Protein AF-A0A2V2S5L0-F1 (afdb_monomer)

Foldseek 3Di:
DDQPEAEDECVVQFDADPLLATDLVSLLVSLLVVLLVCVVVVHQEYEYECAPRDDHPDDRDDLVSLLVSLVSNVVSPNALSHAYEYEYQDDPPCSQVSSQVSNVVVNHRYDYDPDPVVSVVVRVPDPPPPPPDPPPPPPDPPPDDDDDDDDDDDDDDDDDDDD

Mean predicted aligned error: 14.0 Å

Secondary structure (DSSP, 8-state):
-----EEEEHHHH--B-TTSSBPHHHHHHHHHHHHHHHHHTT--EEEEE-TTSPPPSS-SS-HHHHHHHHHHHHHTT--TT-EEEEE-S--TT-HHHHHHHHHHHTT-EEEEES-HHHHHHHHHS------S-----------PPP-----------------

pLDDT: mean 71.68, std 19.26, range [35.16, 93.56]

Structure (mmCIF, N/CA/C/O backbone):
data_AF-A0A2V2S5L0-F1
#
_entry.id   AF-A0A2V2S5L0-F1
#
loop_
_atom_site.group_PDB
_atom_site.id
_atom_site.type_symbol
_atom_site.label_atom_id
_atom_site.label_alt_id
_atom_site.label_comp_id
_atom_site.label_asym_id
_atom_site.label_entity_id
_atom_site.label_seq_id
_atom_site.pdbx_PDB_ins_code
_atom_site.Cartn_x
_atom_site.Cartn_y
_atom_site.Cartn_z
_atom_site.occupancy
_atom_site.B_iso_or_equiv
_atom_site.auth_seq_id
_atom_site.auth_comp_id
_atom_site.auth_asym_id
_atom_site.auth_atom_id
_atom_site.pdbx_PDB_model_num
ATOM 1 N N . MET A 1 1 ? -11.857 -8.868 20.848 1.00 43.84 1 MET A N 1
ATOM 2 C CA . MET A 1 1 ? -12.760 -8.083 19.974 1.00 43.84 1 MET A CA 1
ATOM 3 C C . MET A 1 1 ? -12.664 -8.657 18.569 1.00 43.84 1 MET A C 1
ATOM 5 O O . MET A 1 1 ? -11.551 -9.014 18.196 1.00 43.84 1 MET A O 1
ATOM 9 N N . PRO A 1 2 ? -13.771 -8.819 17.824 1.00 52.66 2 PRO A N 1
ATOM 10 C CA . PRO A 1 2 ? -13.710 -9.322 16.453 1.00 52.66 2 PRO A CA 1
ATOM 11 C C . PRO A 1 2 ? -12.906 -8.349 15.580 1.00 52.66 2 PRO A C 1
ATOM 13 O O . PRO A 1 2 ? -13.182 -7.152 15.555 1.00 52.66 2 PRO A O 1
ATOM 16 N N . LEU A 1 3 ? -11.867 -8.863 14.922 1.00 54.25 3 LEU A N 1
ATOM 17 C CA . LEU A 1 3 ? -11.052 -8.108 13.978 1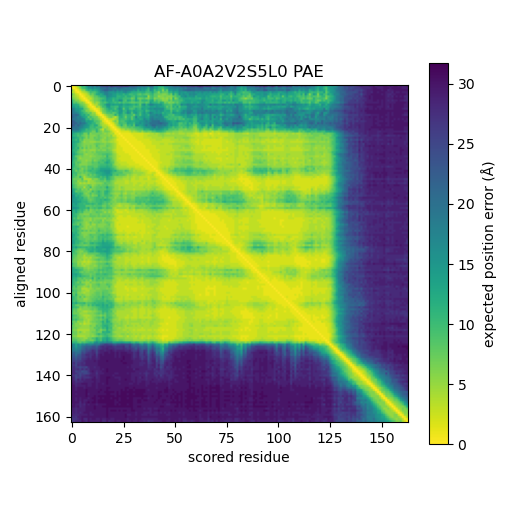.00 54.25 3 LEU A CA 1
ATOM 18 C C . LEU A 1 3 ? -11.770 -8.102 12.627 1.00 54.25 3 LEU A C 1
ATOM 20 O O . LEU A 1 3 ? -11.734 -9.098 11.906 1.00 54.25 3 LEU A O 1
ATOM 24 N N . GLU A 1 4 ? -12.417 -6.996 12.274 1.00 59.97 4 GLU A N 1
ATOM 25 C CA . GLU A 1 4 ? -12.914 -6.815 10.911 1.00 59.97 4 GLU A CA 1
ATOM 26 C C . GLU A 1 4 ? -11.744 -6.405 10.009 1.00 59.97 4 GLU A C 1
ATOM 28 O O . GLU A 1 4 ? -11.287 -5.261 10.017 1.00 59.97 4 GLU A O 1
ATOM 33 N N . LEU A 1 5 ? -11.208 -7.383 9.277 1.00 64.38 5 LEU A N 1
ATOM 34 C CA . LEU A 1 5 ? -10.071 -7.208 8.380 1.00 64.38 5 LEU A CA 1
ATOM 35 C C . LEU A 1 5 ? -10.508 -7.356 6.924 1.00 64.38 5 LEU A C 1
ATOM 37 O O . LEU A 1 5 ? -11.103 -8.366 6.547 1.00 64.38 5 LEU A O 1
ATOM 41 N N . GLN A 1 6 ? -10.123 -6.398 6.078 1.00 66.38 6 GLN A N 1
ATOM 42 C CA . GLN A 1 6 ? -10.215 -6.575 4.633 1.00 66.38 6 GLN A CA 1
ATOM 43 C C . GLN A 1 6 ? -8.896 -7.124 4.081 1.00 66.38 6 GLN A C 1
ATOM 45 O O . GLN A 1 6 ? -7.908 -6.397 3.972 1.00 66.38 6 GLN A O 1
ATOM 50 N N . VAL A 1 7 ? -8.878 -8.404 3.706 1.00 63.50 7 VAL A N 1
ATOM 51 C CA . VAL A 1 7 ? -7.769 -8.990 2.940 1.00 63.50 7 VAL A CA 1
ATOM 52 C C . VAL A 1 7 ? -8.066 -8.811 1.457 1.00 63.50 7 VAL A C 1
ATOM 54 O O . VAL A 1 7 ? -9.097 -9.273 0.969 1.00 63.50 7 VAL A O 1
ATOM 57 N N . ILE A 1 8 ? -7.177 -8.132 0.738 1.00 65.50 8 ILE A N 1
ATOM 58 C CA . ILE A 1 8 ? -7.269 -7.940 -0.707 1.00 65.50 8 ILE A CA 1
ATOM 59 C C . ILE A 1 8 ? -6.053 -8.563 -1.371 1.00 65.50 8 ILE A C 1
ATOM 61 O O . ILE A 1 8 ? -4.909 -8.195 -1.103 1.00 65.50 8 ILE A O 1
ATOM 65 N N . ARG A 1 9 ? -6.318 -9.499 -2.282 1.00 59.47 9 ARG A N 1
ATOM 66 C CA . ARG A 1 9 ? -5.290 -10.068 -3.148 1.00 59.47 9 ARG A CA 1
ATOM 67 C C . ARG A 1 9 ? -4.986 -9.087 -4.269 1.00 59.47 9 ARG A C 1
ATOM 69 O O . ARG A 1 9 ? -5.879 -8.666 -4.999 1.00 59.47 9 ARG A O 1
ATOM 76 N N . ALA A 1 10 ? -3.716 -8.754 -4.448 1.00 59.28 10 ALA A N 1
ATOM 77 C CA . ALA A 1 10 ? -3.270 -7.881 -5.523 1.00 59.28 10 ALA A CA 1
ATOM 78 C C . ALA A 1 10 ? -3.587 -8.468 -6.900 1.00 59.28 10 ALA A C 1
ATOM 80 O O . ALA A 1 10 ? -3.871 -7.710 -7.810 1.00 59.28 10 ALA A O 1
ATOM 81 N N . SER A 1 11 ? -3.639 -9.792 -7.058 1.00 52.00 11 SER A N 1
ATOM 82 C CA . SER A 1 11 ? -4.085 -10.423 -8.309 1.00 52.00 11 SER A CA 1
ATOM 83 C C . SER A 1 11 ? -5.541 -10.115 -8.682 1.00 52.00 11 SER A C 1
ATOM 85 O O . SER A 1 11 ? -5.902 -10.230 -9.847 1.00 52.00 11 SER A O 1
ATOM 87 N N . GLU A 1 12 ? -6.385 -9.733 -7.719 1.00 50.59 12 GLU A N 1
ATOM 88 C CA . GLU A 1 12 ? -7.788 -9.369 -7.969 1.00 50.59 12 GLU A CA 1
ATOM 89 C C . GLU A 1 12 ? -7.946 -7.893 -8.377 1.00 50.59 12 GLU A C 1
ATOM 91 O O . GLU A 1 12 ? -8.987 -7.511 -8.906 1.00 50.59 12 GLU A O 1
ATOM 96 N N . PHE A 1 13 ? -6.913 -7.068 -8.174 1.00 50.44 13 PHE A N 1
ATOM 97 C CA . PHE A 1 13 ? -6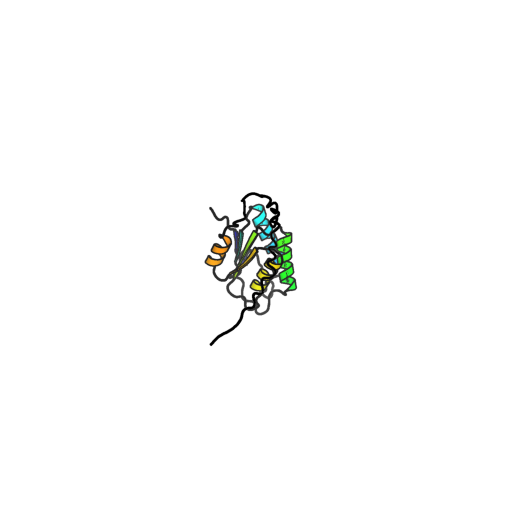.978 -5.614 -8.366 1.00 50.44 13 PHE A CA 1
ATOM 98 C C . PHE A 1 13 ? -5.911 -5.053 -9.309 1.00 50.44 13 PHE A C 1
ATOM 100 O O . PHE A 1 13 ? -6.140 -4.048 -9.979 1.00 50.44 13 PHE A O 1
ATOM 107 N N . VAL A 1 14 ? -4.746 -5.686 -9.383 1.00 54.25 14 VAL A N 1
ATOM 108 C CA . VAL A 1 14 ? -3.599 -5.206 -10.140 1.00 54.25 14 VAL A CA 1
ATOM 109 C C . VAL A 1 14 ? -3.485 -6.015 -11.422 1.00 54.25 14 VAL A C 1
ATOM 111 O O . VAL A 1 14 ? -3.112 -7.187 -11.423 1.00 54.25 14 VAL A O 1
ATOM 114 N N . ARG A 1 15 ? -3.831 -5.371 -12.535 1.00 54.62 15 ARG A N 1
ATOM 115 C CA . ARG A 1 15 ? -3.619 -5.911 -13.876 1.00 54.62 15 ARG A CA 1
ATOM 116 C C . ARG A 1 15 ? -2.211 -5.570 -14.352 1.00 54.62 15 ARG A C 1
ATOM 118 O O . ARG A 1 15 ? -1.704 -4.471 -14.118 1.00 54.62 15 ARG A O 1
ATOM 125 N N . LEU A 1 16 ? -1.595 -6.538 -15.018 1.00 53.97 16 LEU A N 1
ATOM 126 C CA . LEU A 1 16 ? -0.293 -6.379 -15.647 1.00 53.97 16 LEU A CA 1
ATOM 127 C C . LEU A 1 16 ? -0.461 -5.714 -17.023 1.00 53.97 16 LEU A C 1
ATOM 129 O O . LEU A 1 16 ? -1.454 -5.951 -17.712 1.00 53.97 16 LEU A O 1
ATOM 133 N N . ASN A 1 17 ? 0.494 -4.876 -17.416 1.00 51.25 17 ASN A N 1
ATOM 134 C CA . ASN A 1 17 ? 0.599 -4.353 -18.774 1.00 51.25 17 ASN A CA 1
ATOM 135 C C . ASN A 1 17 ? 1.174 -5.419 -19.731 1.00 51.25 17 ASN A C 1
ATOM 137 O O . ASN A 1 17 ? 1.506 -6.530 -19.316 1.00 51.25 17 ASN A O 1
ATOM 141 N N . ALA A 1 18 ? 1.303 -5.077 -21.017 1.00 52.12 18 ALA A N 1
ATOM 142 C CA . ALA A 1 18 ? 1.816 -5.988 -22.048 1.00 52.12 18 ALA A CA 1
ATOM 143 C C . ALA A 1 18 ? 3.217 -6.559 -21.737 1.00 52.12 18 ALA A C 1
ATOM 145 O O . ALA A 1 18 ? 3.531 -7.665 -22.165 1.00 52.12 18 ALA A O 1
ATOM 146 N N . ASP A 1 19 ? 4.012 -5.851 -20.929 1.00 57.72 19 ASP A N 1
ATOM 147 C CA . ASP A 1 19 ? 5.350 -6.266 -20.491 1.00 57.72 19 ASP A CA 1
ATOM 148 C C . ASP A 1 19 ? 5.332 -7.096 -19.192 1.00 57.72 19 ASP A C 1
ATOM 150 O O . ASP A 1 19 ? 6.370 -7.281 -18.553 1.00 57.72 19 ASP A O 1
ATOM 154 N N . ALA A 1 20 ? 4.157 -7.558 -18.752 1.00 58.03 20 ALA A N 1
ATOM 155 C CA . ALA A 1 20 ? 3.950 -8.241 -17.475 1.00 58.03 20 ALA A CA 1
ATOM 156 C C . ALA A 1 20 ? 4.380 -7.417 -16.236 1.00 58.03 20 ALA A C 1
ATOM 158 O O . ALA A 1 20 ? 4.661 -7.971 -15.172 1.00 58.03 20 ALA A O 1
ATOM 159 N N . LEU A 1 21 ? 4.417 -6.086 -16.351 1.00 66.19 21 LEU A N 1
ATOM 160 C CA . LEU A 1 21 ? 4.685 -5.160 -15.248 1.00 66.19 21 LEU A CA 1
ATOM 161 C C . LEU A 1 21 ? 3.375 -4.605 -14.699 1.00 66.19 21 LEU A C 1
ATOM 163 O O . LEU A 1 21 ? 2.389 -4.491 -15.422 1.00 66.19 21 LEU A O 1
ATOM 167 N N . LEU A 1 22 ? 3.362 -4.206 -13.428 1.00 70.75 22 LEU A N 1
ATOM 168 C CA . LEU A 1 22 ? 2.203 -3.509 -12.878 1.00 70.75 22 LEU A CA 1
ATOM 169 C C . LEU A 1 22 ? 1.988 -2.192 -13.629 1.00 70.75 22 LEU A C 1
ATOM 171 O O . LEU A 1 22 ? 2.885 -1.353 -13.716 1.00 70.75 22 LEU A O 1
ATOM 175 N N . ASP A 1 23 ? 0.782 -2.006 -14.153 1.00 79.06 23 ASP A N 1
ATOM 176 C CA . ASP A 1 23 ? 0.386 -0.751 -14.774 1.00 79.06 23 ASP A CA 1
ATOM 177 C C . ASP A 1 23 ? 0.174 0.313 -13.687 1.00 79.06 23 ASP A C 1
ATOM 179 O O . ASP A 1 23 ? -0.549 0.099 -12.710 1.00 79.06 23 ASP A O 1
ATOM 183 N N . PHE A 1 24 ? 0.828 1.465 -13.842 1.00 82.38 24 PHE A N 1
ATOM 184 C CA . PHE A 1 24 ? 0.790 2.549 -12.865 1.00 82.38 24 PHE A CA 1
ATOM 185 C C . PHE A 1 24 ? -0.611 3.146 -12.672 1.00 82.38 24 PHE A C 1
ATOM 187 O O . PHE A 1 24 ? -1.043 3.329 -11.531 1.00 82.38 24 PHE A O 1
ATOM 194 N N . GLU A 1 25 ? -1.349 3.421 -13.748 1.00 82.94 25 GLU A N 1
ATOM 195 C CA . GLU A 1 25 ? -2.685 4.017 -13.636 1.00 82.94 25 GLU A CA 1
ATOM 196 C C . GLU A 1 25 ? -3.715 2.994 -13.147 1.00 82.94 25 GLU A C 1
ATOM 198 O O . GLU A 1 25 ? -4.605 3.327 -12.353 1.00 82.94 25 GLU A O 1
ATOM 203 N N . GLN A 1 26 ? -3.552 1.721 -13.516 1.00 78.88 26 GLN A N 1
ATOM 204 C CA . GLN A 1 26 ? -4.378 0.656 -12.943 1.00 78.88 26 GLN A CA 1
ATOM 205 C C . GLN A 1 26 ? -4.061 0.438 -11.462 1.00 78.88 26 GLN A C 1
ATOM 207 O O . GLN A 1 26 ? -4.982 0.272 -10.666 1.00 78.88 26 GLN A O 1
ATOM 212 N N . SER A 1 27 ? -2.795 0.551 -11.055 1.00 81.69 27 SER A N 1
ATOM 213 C CA . SER A 1 27 ? -2.402 0.485 -9.642 1.00 81.69 27 SER A CA 1
ATOM 214 C C . SER A 1 27 ? -3.007 1.632 -8.830 1.00 81.69 27 SER A C 1
ATOM 216 O O . SER A 1 27 ? -3.534 1.403 -7.743 1.00 81.69 27 SER A O 1
ATOM 218 N N . LYS A 1 28 ? -3.030 2.861 -9.365 1.00 85.88 28 LYS A N 1
ATOM 219 C CA . LYS A 1 28 ? -3.746 3.987 -8.735 1.00 85.88 28 LYS A CA 1
ATOM 220 C C . LYS A 1 28 ? -5.239 3.710 -8.606 1.00 85.88 28 LYS A C 1
ATOM 222 O O . LYS A 1 28 ? -5.824 3.974 -7.559 1.00 85.88 28 LYS A O 1
ATOM 227 N N . THR A 1 29 ? -5.858 3.179 -9.656 1.00 82.56 29 THR A N 1
ATOM 228 C CA . THR A 1 29 ? -7.290 2.853 -9.660 1.00 82.56 29 THR A CA 1
ATOM 229 C C . THR A 1 29 ? -7.620 1.791 -8.615 1.00 82.56 29 THR A C 1
ATOM 231 O O . THR A 1 29 ? -8.526 1.992 -7.806 1.00 82.56 29 THR A O 1
ATOM 234 N N . ALA A 1 30 ? -6.831 0.719 -8.562 1.00 78.62 30 ALA A N 1
ATOM 235 C CA . ALA A 1 30 ? -6.938 -0.334 -7.563 1.00 78.62 30 ALA A CA 1
ATOM 236 C C . ALA A 1 30 ? -6.821 0.204 -6.134 1.00 78.62 30 ALA A C 1
ATOM 238 O O . ALA A 1 30 ? -7.657 -0.088 -5.281 1.00 78.62 30 ALA A O 1
ATOM 239 N N . LEU A 1 31 ? -5.818 1.047 -5.886 1.00 80.38 31 LEU A N 1
ATOM 240 C CA . LEU A 1 31 ? -5.601 1.676 -4.588 1.00 80.38 31 LEU A CA 1
ATOM 241 C C . LEU A 1 31 ? -6.768 2.587 -4.174 1.00 80.38 31 LEU A C 1
ATOM 243 O O . LEU A 1 31 ? -7.183 2.547 -3.016 1.00 80.38 31 LEU A O 1
ATOM 247 N N . ARG A 1 32 ? -7.351 3.361 -5.103 1.00 84.88 32 ARG A N 1
ATOM 248 C CA . ARG A 1 32 ? -8.554 4.170 -4.818 1.00 84.88 32 ARG A CA 1
ATOM 249 C C . ARG A 1 32 ? -9.759 3.304 -4.482 1.00 84.88 32 ARG A C 1
ATOM 251 O O . ARG A 1 32 ? -10.483 3.619 -3.543 1.00 84.88 32 ARG A O 1
ATOM 258 N N . GLN A 1 33 ? -9.980 2.231 -5.237 1.00 80.88 33 GLN A N 1
ATOM 259 C CA . GLN A 1 33 ? -11.091 1.311 -4.994 1.00 80.88 33 GLN A CA 1
ATOM 260 C C . GLN A 1 33 ? -10.949 0.604 -3.646 1.00 80.88 33 GLN A C 1
ATOM 262 O O . GLN A 1 33 ? -11.931 0.508 -2.914 1.00 80.88 33 GLN A O 1
ATOM 267 N N . LEU A 1 34 ? -9.731 0.178 -3.296 1.00 78.12 34 LEU A N 1
ATOM 268 C CA . LEU A 1 34 ? -9.393 -0.375 -1.986 1.00 78.12 34 LEU A CA 1
ATOM 269 C C . LEU A 1 34 ? -9.741 0.621 -0.874 1.00 78.12 34 LEU A C 1
ATOM 271 O O . LEU A 1 34 ? -10.557 0.311 -0.010 1.00 78.12 34 LEU A O 1
ATOM 275 N N . ALA A 1 35 ? -9.197 1.837 -0.931 1.00 80.69 35 ALA A N 1
ATOM 276 C CA . ALA A 1 35 ? -9.455 2.856 0.083 1.00 80.69 35 ALA A CA 1
ATOM 277 C C . ALA A 1 35 ? -10.950 3.225 0.182 1.00 80.69 35 ALA A C 1
ATOM 279 O O . ALA A 1 35 ? -11.488 3.359 1.282 1.00 80.69 35 ALA A O 1
ATOM 280 N N . TYR A 1 36 ? -11.655 3.315 -0.950 1.00 81.81 36 TYR A N 1
ATOM 281 C CA . TYR A 1 36 ? -13.098 3.553 -0.977 1.00 81.81 36 TYR A CA 1
ATOM 282 C C . TYR A 1 36 ? -13.899 2.394 -0.363 1.00 81.81 36 TYR A C 1
ATOM 284 O O . TYR A 1 36 ? -14.839 2.633 0.395 1.00 81.81 36 TYR A O 1
ATOM 292 N N . ALA A 1 37 ? -13.535 1.143 -0.659 1.00 77.88 37 ALA A N 1
ATOM 293 C CA . ALA A 1 37 ? -14.195 -0.038 -0.109 1.00 77.88 37 ALA A CA 1
ATOM 294 C C . ALA A 1 37 ? -14.004 -0.138 1.409 1.00 77.88 37 ALA A C 1
ATOM 296 O O . ALA A 1 37 ? -14.988 -0.363 2.117 1.00 77.88 37 ALA A O 1
ATOM 297 N N . CYS A 1 38 ? -12.782 0.105 1.896 1.00 77.25 38 CYS A N 1
ATOM 298 C CA . CYS A 1 38 ? -12.480 0.168 3.324 1.00 77.25 38 CYS A CA 1
ATOM 299 C C . CYS A 1 38 ? -13.355 1.224 4.008 1.00 77.25 38 CYS A C 1
ATOM 301 O O . CYS A 1 38 ? -14.102 0.917 4.935 1.00 77.25 38 CYS A O 1
ATOM 303 N N . ARG A 1 39 ? -13.382 2.446 3.463 1.00 80.56 39 ARG A N 1
ATOM 304 C CA . ARG A 1 39 ? -14.207 3.538 3.989 1.00 80.56 39 ARG A CA 1
ATOM 305 C C . ARG A 1 39 ? -15.700 3.242 3.993 1.00 80.56 39 ARG A C 1
ATOM 307 O O . ARG A 1 39 ? -16.365 3.496 4.991 1.00 80.56 39 ARG A O 1
ATOM 314 N N . LYS A 1 40 ? -16.241 2.722 2.889 1.00 78.94 40 LYS A N 1
ATOM 315 C CA . LYS A 1 40 ? -17.671 2.399 2.772 1.00 78.94 40 LYS A CA 1
ATOM 316 C C . LYS A 1 40 ? -18.110 1.376 3.823 1.00 78.94 40 LYS A C 1
ATOM 318 O O . LYS A 1 40 ? -19.271 1.375 4.216 1.00 78.94 40 LYS A O 1
ATOM 323 N N . ARG A 1 41 ? -17.192 0.510 4.253 1.00 75.44 41 ARG A N 1
ATOM 324 C CA . ARG A 1 41 ? -17.431 -0.552 5.234 1.00 75.44 41 ARG A CA 1
ATOM 325 C C . ARG A 1 41 ? -16.994 -0.179 6.655 1.00 75.44 41 ARG A C 1
ATOM 327 O O . ARG A 1 41 ? -17.174 -0.990 7.547 1.00 75.44 41 ARG A O 1
ATOM 334 N N . GLY A 1 42 ? -16.431 1.014 6.869 1.00 75.56 42 GLY A N 1
ATOM 335 C CA . GLY A 1 42 ? -15.888 1.421 8.171 1.00 75.56 42 GLY A CA 1
ATOM 336 C C . GLY A 1 42 ? -14.636 0.643 8.595 1.00 75.56 42 GLY A C 1
ATOM 337 O O . GLY A 1 42 ? -14.307 0.612 9.777 1.00 75.56 42 GLY A O 1
ATOM 338 N N . LEU A 1 43 ? -13.941 0.009 7.647 1.00 79.62 43 LEU A N 1
ATOM 339 C CA . LEU A 1 43 ? -12.765 -0.811 7.915 1.00 79.62 43 LEU A CA 1
ATOM 340 C C . LEU A 1 43 ? -11.523 0.071 7.943 1.00 79.62 43 LEU A C 1
ATOM 342 O O . LEU A 1 43 ? -11.156 0.669 6.933 1.00 79.62 43 LEU A O 1
ATOM 346 N N . THR A 1 44 ? -10.855 0.104 9.090 1.00 81.88 44 THR A N 1
ATOM 347 C CA . THR A 1 44 ? -9.608 0.858 9.287 1.00 81.88 44 THR A CA 1
ATOM 348 C C . THR A 1 44 ? -8.364 0.004 9.062 1.00 81.88 44 THR A C 1
A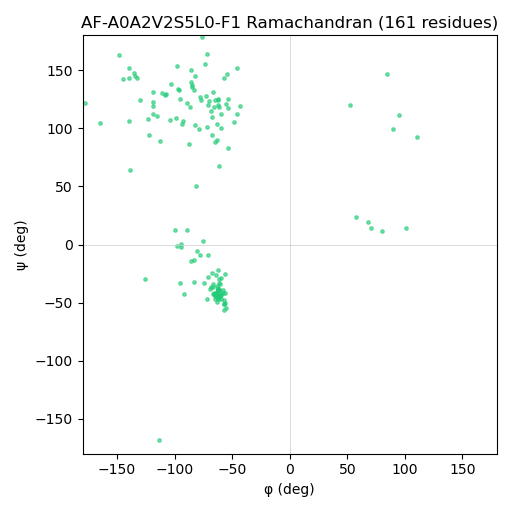TOM 350 O O . THR A 1 44 ? -7.239 0.475 9.173 1.00 81.88 44 THR A O 1
ATOM 353 N N . ARG A 1 45 ? -8.525 -1.289 8.768 1.00 84.88 45 ARG A N 1
ATOM 354 C CA . ARG A 1 45 ? -7.426 -2.256 8.669 1.00 84.88 45 ARG A CA 1
ATOM 355 C C . ARG A 1 45 ? -7.539 -3.021 7.361 1.00 84.88 45 ARG A C 1
ATOM 357 O O . ARG A 1 45 ? -8.565 -3.644 7.083 1.00 84.88 45 ARG A O 1
ATOM 364 N N . ALA A 1 46 ? -6.473 -2.989 6.571 1.00 85.31 46 ALA A N 1
ATOM 365 C CA . ALA A 1 46 ? -6.403 -3.668 5.287 1.00 85.31 46 ALA A CA 1
ATOM 366 C C . ALA A 1 46 ? -5.082 -4.423 5.123 1.00 85.31 46 ALA A C 1
ATOM 368 O O . ALA A 1 46 ? -4.024 -3.961 5.551 1.00 85.31 46 ALA A O 1
ATOM 369 N N . LEU A 1 47 ? -5.146 -5.571 4.455 1.00 86.38 47 LEU A N 1
ATOM 370 C CA . LEU A 1 47 ? -3.982 -6.350 4.049 1.00 86.38 47 LEU A CA 1
ATOM 371 C C . LEU A 1 47 ? -3.964 -6.463 2.525 1.00 86.38 47 LEU A C 1
ATOM 373 O O . LEU A 1 47 ? -4.892 -7.012 1.937 1.00 86.38 47 LEU A O 1
ATOM 377 N N . LEU A 1 48 ? -2.909 -5.957 1.895 1.00 85.75 48 LEU A N 1
ATOM 378 C CA . LEU A 1 48 ? -2.656 -6.065 0.464 1.00 85.75 48 LEU A CA 1
ATOM 379 C C . LEU A 1 48 ? -1.665 -7.205 0.205 1.00 85.75 48 LEU A C 1
ATOM 381 O O . LEU A 1 48 ? -0.482 -7.077 0.512 1.00 85.75 48 LEU A O 1
ATOM 385 N N . ASP A 1 49 ? -2.135 -8.308 -0.372 1.00 84.44 49 ASP A N 1
ATOM 386 C CA . ASP A 1 49 ? -1.305 -9.475 -0.692 1.00 84.44 49 ASP A CA 1
ATOM 387 C C . ASP A 1 49 ? -0.785 -9.417 -2.132 1.00 84.44 49 ASP A C 1
ATOM 389 O O . ASP A 1 49 ? -1.522 -9.698 -3.076 1.00 84.44 49 ASP A O 1
ATOM 393 N N . VAL A 1 50 ? 0.491 -9.063 -2.302 1.00 82.69 50 VAL A N 1
ATOM 394 C CA . VAL A 1 50 ? 1.196 -9.005 -3.595 1.00 82.69 50 VAL A CA 1
ATOM 395 C C . VAL A 1 50 ? 2.072 -10.234 -3.859 1.00 82.69 50 VAL A C 1
ATOM 397 O O . VAL A 1 50 ? 2.869 -10.220 -4.791 1.00 82.69 50 VAL A O 1
ATOM 400 N N . ARG A 1 51 ? 1.948 -11.323 -3.087 1.00 82.75 51 ARG A N 1
ATOM 401 C CA . ARG A 1 51 ? 2.787 -12.527 -3.271 1.00 82.75 51 ARG A CA 1
ATOM 402 C C . ARG A 1 51 ? 2.574 -13.227 -4.613 1.00 82.75 51 ARG A 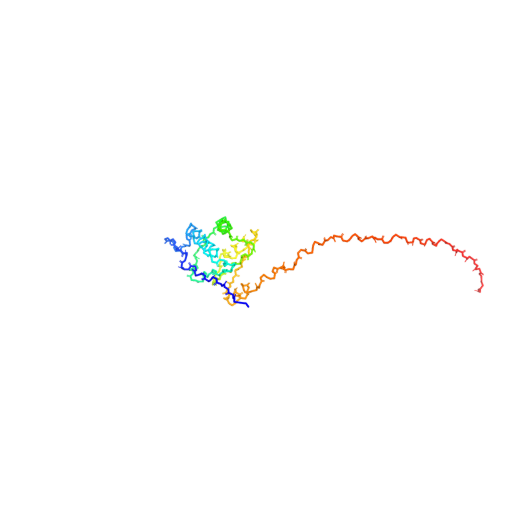C 1
ATOM 404 O O . ARG A 1 51 ? 3.486 -13.885 -5.098 1.00 82.75 51 ARG A O 1
ATOM 411 N N . SER A 1 52 ? 1.389 -13.083 -5.205 1.00 76.88 52 SER A N 1
ATOM 412 C CA . SER A 1 52 ? 1.063 -13.619 -6.532 1.00 76.88 52 SER A CA 1
ATOM 413 C C . SER A 1 52 ? 1.570 -12.750 -7.686 1.00 76.88 52 SER A C 1
ATOM 415 O O . SER A 1 52 ? 1.451 -13.153 -8.842 1.00 76.88 52 SER A O 1
ATOM 417 N N . VAL A 1 53 ? 2.131 -11.569 -7.401 1.00 75.44 53 VAL A N 1
ATOM 418 C CA . VAL A 1 53 ? 2.712 -10.699 -8.425 1.00 75.44 53 VAL A CA 1
ATOM 419 C C . VAL A 1 53 ? 4.083 -11.257 -8.826 1.00 75.44 53 VAL A C 1
ATOM 421 O O . VAL A 1 53 ? 4.942 -11.423 -7.955 1.00 75.44 53 VAL A O 1
ATOM 424 N N . PRO A 1 54 ? 4.326 -11.531 -10.122 1.00 74.44 54 PRO A N 1
ATOM 425 C CA . PRO A 1 54 ? 5.622 -12.008 -10.587 1.00 74.44 54 PRO A CA 1
ATOM 426 C C . PRO A 1 54 ? 6.747 -11.036 -10.227 1.00 74.44 54 PRO A C 1
ATOM 428 O O . PRO A 1 54 ? 6.579 -9.814 -10.293 1.00 74.44 54 PRO A O 1
ATOM 431 N N . VAL A 1 55 ? 7.919 -11.580 -9.891 1.00 76.88 55 VAL A N 1
ATOM 432 C CA . VAL A 1 55 ? 9.116 -10.759 -9.694 1.00 76.88 55 VAL A CA 1
ATOM 433 C C . VAL A 1 55 ? 9.485 -10.139 -11.045 1.00 76.88 55 VAL A C 1
ATOM 435 O O . VAL A 1 55 ? 9.745 -10.872 -12.000 1.00 76.88 55 VAL A O 1
ATOM 438 N N . PRO A 1 56 ? 9.487 -8.804 -11.161 1.00 75.06 56 PRO A N 1
ATOM 439 C CA . PRO A 1 56 ? 9.755 -8.140 -12.425 1.00 75.06 56 PRO A CA 1
ATOM 440 C C . PRO A 1 56 ? 11.248 -8.242 -12.765 1.00 75.06 56 PRO A C 1
ATOM 442 O O . PRO A 1 56 ? 12.088 -8.341 -11.875 1.00 75.06 56 PRO A O 1
ATOM 445 N N . SER A 1 57 ? 11.604 -8.154 -14.045 1.00 78.19 57 SER A N 1
ATOM 446 C CA . SER A 1 57 ? 13.007 -8.112 -14.500 1.00 78.19 57 SER A CA 1
ATOM 447 C C . SER A 1 57 ? 13.677 -6.740 -14.322 1.00 78.19 57 SER A C 1
ATOM 449 O O . SER A 1 57 ? 14.881 -6.595 -14.530 1.00 78.19 57 SER A O 1
ATOM 451 N N . LYS A 1 58 ? 12.894 -5.718 -13.958 1.00 82.62 58 LYS A N 1
ATOM 452 C CA . LYS A 1 58 ? 13.324 -4.339 -13.697 1.00 82.62 58 LYS A CA 1
ATOM 453 C C . LYS A 1 58 ? 12.433 -3.702 -12.621 1.00 82.62 58 LYS A C 1
ATOM 455 O O . LYS A 1 58 ? 11.337 -4.206 -12.371 1.00 82.62 58 LYS A O 1
ATOM 460 N N . PRO A 1 59 ? 12.846 -2.590 -11.987 1.00 81.50 59 PRO A N 1
ATOM 461 C CA . PRO A 1 59 ? 11.983 -1.874 -11.050 1.00 81.50 59 PRO A CA 1
ATOM 462 C C . PRO A 1 59 ? 10.624 -1.520 -11.683 1.00 81.50 59 PRO A C 1
ATOM 464 O O . PRO A 1 59 ? 10.585 -0.886 -12.734 1.00 81.50 59 PRO A O 1
ATOM 467 N N . GLN A 1 60 ? 9.519 -1.920 -11.041 1.00 79.62 60 GLN A N 1
ATOM 468 C CA . GLN A 1 60 ? 8.153 -1.668 -11.538 1.00 79.62 60 GLN A CA 1
ATOM 469 C C . GLN A 1 60 ? 7.765 -0.187 -11.483 1.00 79.62 60 GLN A C 1
ATOM 471 O O . GLN A 1 60 ? 7.109 0.310 -12.391 1.00 79.62 60 GLN A O 1
ATOM 476 N N . PHE A 1 61 ? 8.184 0.518 -10.429 1.00 84.88 61 PHE A N 1
ATOM 477 C CA . PHE A 1 61 ? 7.865 1.927 -10.218 1.00 84.88 61 PHE A CA 1
ATOM 478 C C . PHE A 1 61 ? 9.109 2.726 -9.849 1.00 84.88 61 PHE A C 1
ATOM 480 O O . PHE A 1 61 ? 9.971 2.267 -9.092 1.00 84.88 61 PHE A O 1
ATOM 487 N N . THR A 1 62 ? 9.174 3.959 -10.347 1.00 89.62 62 THR A N 1
ATOM 488 C CA . THR A 1 62 ? 10.130 4.962 -9.869 1.00 89.62 62 THR A CA 1
ATOM 489 C C . THR A 1 62 ? 9.742 5.457 -8.474 1.00 89.62 62 THR A C 1
ATOM 491 O O . THR A 1 62 ? 8.603 5.303 -8.036 1.00 89.62 62 THR A O 1
ATOM 494 N N . ILE A 1 63 ? 10.670 6.106 -7.765 1.00 90.25 63 ILE A N 1
ATOM 495 C CA . ILE A 1 63 ? 10.385 6.696 -6.443 1.00 90.25 63 ILE A CA 1
ATOM 496 C C . ILE A 1 63 ? 9.232 7.708 -6.532 1.00 90.25 63 ILE A C 1
ATOM 498 O O . ILE A 1 63 ? 8.340 7.697 -5.688 1.00 90.25 63 ILE A O 1
ATOM 502 N N . THR A 1 64 ? 9.207 8.531 -7.582 1.00 91.44 64 THR A N 1
ATOM 503 C CA . THR A 1 64 ? 8.138 9.509 -7.823 1.00 91.44 64 THR A CA 1
ATOM 504 C C . THR A 1 64 ? 6.787 8.831 -8.041 1.00 91.44 64 THR A C 1
ATOM 506 O O . THR A 1 64 ? 5.780 9.273 -7.494 1.00 91.44 64 THR A O 1
ATOM 509 N N . GLN A 1 65 ? 6.756 7.720 -8.784 1.00 89.06 6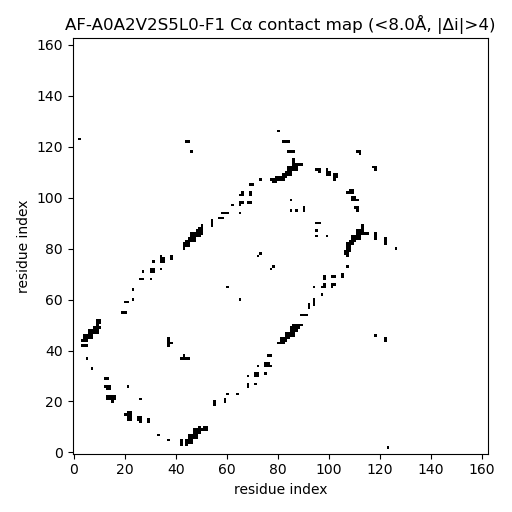5 GLN A N 1
ATOM 510 C CA . GLN A 1 65 ? 5.538 6.929 -8.961 1.00 89.06 65 GLN A CA 1
ATOM 511 C C . GLN A 1 65 ? 5.078 6.304 -7.640 1.00 89.06 65 GLN A C 1
ATOM 513 O O . GLN A 1 65 ? 3.901 6.389 -7.310 1.00 89.06 65 GLN A O 1
ATOM 518 N N . LEU A 1 66 ? 5.988 5.755 -6.832 1.00 90.69 66 LEU A N 1
ATOM 519 C CA . LEU A 1 66 ? 5.641 5.237 -5.504 1.00 90.69 66 LEU A CA 1
ATOM 520 C C . LEU A 1 66 ? 5.058 6.329 -4.596 1.00 90.69 66 LEU A C 1
ATOM 522 O O . LEU A 1 66 ? 4.052 6.098 -3.928 1.00 90.69 66 LEU A O 1
ATOM 526 N N . ALA A 1 67 ? 5.637 7.532 -4.607 1.00 90.44 67 ALA A N 1
ATOM 527 C CA . ALA A 1 67 ? 5.106 8.672 -3.863 1.00 90.44 67 ALA A CA 1
ATOM 528 C C . ALA A 1 67 ? 3.702 9.074 -4.350 1.00 90.44 67 ALA A C 1
ATOM 530 O O . ALA A 1 67 ? 2.824 9.359 -3.536 1.00 90.44 67 ALA A O 1
ATOM 531 N N . ALA A 1 68 ? 3.455 9.032 -5.661 1.00 91.06 68 ALA A N 1
ATOM 532 C CA . ALA A 1 68 ? 2.138 9.293 -6.235 1.00 91.06 68 ALA A CA 1
ATOM 533 C C . ALA A 1 68 ? 1.096 8.215 -5.869 1.00 91.06 68 ALA A C 1
ATOM 535 O O . ALA A 1 68 ? -0.072 8.543 -5.649 1.00 91.06 68 ALA A O 1
ATOM 536 N N . LEU A 1 69 ? 1.497 6.943 -5.744 1.00 88.69 69 LEU A N 1
ATOM 537 C CA . LEU A 1 69 ? 0.623 5.879 -5.226 1.00 88.69 69 LEU A CA 1
ATOM 538 C C . LEU A 1 69 ? 0.240 6.142 -3.764 1.00 88.69 69 LEU A C 1
ATOM 540 O O . LEU A 1 69 ? -0.930 6.029 -3.402 1.00 88.69 69 LEU A O 1
ATOM 544 N N . VAL A 1 70 ? 1.203 6.556 -2.936 1.00 88.88 70 VAL A N 1
ATOM 545 C CA . VAL A 1 70 ? 0.952 6.946 -1.539 1.00 88.88 70 VAL A CA 1
ATOM 546 C C . VAL A 1 70 ? -0.004 8.140 -1.461 1.00 88.88 70 VAL A C 1
ATOM 548 O O . VAL A 1 70 ? -0.960 8.111 -0.685 1.00 88.88 70 VAL A O 1
ATOM 551 N N . ALA A 1 71 ? 0.214 9.173 -2.281 1.00 89.88 71 ALA A N 1
ATOM 552 C CA . ALA A 1 71 ? -0.672 10.335 -2.353 1.00 89.88 71 ALA A CA 1
ATOM 553 C C . ALA A 1 71 ? -2.100 9.935 -2.751 1.00 89.88 71 ALA A C 1
ATOM 555 O O . ALA A 1 71 ? -3.054 10.341 -2.094 1.00 89.88 71 ALA A O 1
ATOM 556 N N . THR A 1 72 ? -2.239 9.044 -3.735 1.00 88.00 72 THR A N 1
ATOM 557 C CA . THR A 1 72 ? -3.536 8.500 -4.165 1.00 88.00 72 THR A CA 1
ATOM 558 C C . THR A 1 72 ? -4.283 7.818 -3.012 1.00 88.00 72 THR A C 1
ATOM 560 O O . THR A 1 72 ? -5.497 7.971 -2.880 1.00 88.00 72 THR A O 1
ATOM 563 N N . PHE A 1 73 ? -3.565 7.090 -2.151 1.00 83.00 73 PHE A N 1
ATOM 564 C CA . PHE A 1 73 ? -4.149 6.437 -0.977 1.00 83.00 73 PHE A CA 1
ATOM 565 C C . PHE A 1 73 ? -4.675 7.454 0.045 1.00 83.00 73 PHE A C 1
ATOM 567 O O . PHE A 1 73 ? -5.788 7.315 0.554 1.00 83.00 73 PHE A O 1
ATOM 574 N N . ARG A 1 74 ? -3.912 8.527 0.281 1.00 85.62 74 ARG A N 1
ATOM 575 C CA . ARG A 1 74 ? -4.318 9.636 1.158 1.00 85.62 74 ARG A CA 1
ATOM 576 C C . ARG A 1 74 ? -5.526 10.392 0.617 1.00 85.62 74 ARG A C 1
ATOM 578 O O . ARG A 1 74 ? -6.464 10.652 1.360 1.00 85.62 74 ARG A O 1
ATOM 585 N N . GLU A 1 75 ? -5.518 10.729 -0.670 1.00 87.88 75 GLU A N 1
ATOM 586 C CA . GLU A 1 75 ? -6.614 11.443 -1.342 1.00 87.88 75 GLU A CA 1
ATOM 587 C C . GLU A 1 75 ? -7.926 10.654 -1.313 1.00 87.88 75 GLU A C 1
ATOM 589 O O . GLU A 1 75 ? -9.003 11.235 -1.197 1.00 87.88 75 GLU A O 1
ATOM 594 N N . ALA A 1 76 ? -7.851 9.322 -1.358 1.00 83.19 76 ALA A N 1
ATOM 595 C CA . ALA A 1 76 ? -9.019 8.459 -1.220 1.00 83.19 76 ALA A CA 1
ATOM 596 C C . ALA A 1 76 ? -9.590 8.427 0.218 1.00 83.19 76 ALA A C 1
ATOM 598 O O . ALA A 1 76 ? -10.702 7.938 0.444 1.00 83.19 76 ALA A O 1
ATOM 599 N N . GLY A 1 77 ? -8.873 9.007 1.184 1.00 78.75 77 GLY A N 1
ATOM 600 C CA . GLY A 1 77 ? -9.301 9.165 2.569 1.00 78.75 77 GLY A CA 1
ATOM 601 C C . GLY A 1 77 ? -8.706 8.149 3.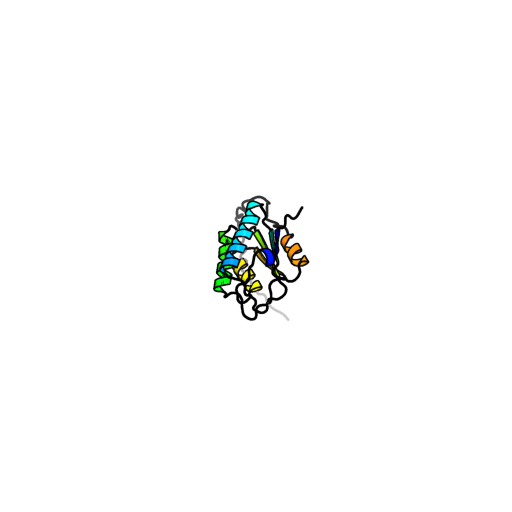536 1.00 78.75 77 GLY A C 1
ATOM 602 O O . GLY A 1 77 ? -9.220 8.052 4.643 1.00 78.75 77 GLY A O 1
ATOM 603 N N . PHE A 1 78 ? -7.657 7.415 3.143 1.00 82.31 78 PHE A N 1
ATOM 604 C CA . PHE A 1 78 ? -6.872 6.616 4.084 1.00 82.31 78 PHE A CA 1
ATOM 605 C C . PHE A 1 78 ? -6.054 7.567 4.968 1.00 82.31 78 PHE A C 1
ATOM 607 O O . PHE A 1 78 ? -5.282 8.394 4.470 1.00 82.31 78 PHE A O 1
ATOM 614 N N . GLY A 1 79 ? -6.282 7.500 6.272 1.00 81.25 79 GLY A N 1
ATOM 615 C CA . GLY A 1 79 ? -5.770 8.437 7.258 1.00 81.25 79 GLY A CA 1
ATOM 616 C C . GLY A 1 79 ? -4.758 7.824 8.217 1.00 81.25 79 GLY A C 1
ATOM 617 O O . GLY A 1 79 ? -4.253 6.720 8.034 1.00 81.25 79 GLY A O 1
ATOM 618 N N . LYS A 1 80 ? -4.463 8.580 9.278 1.00 83.12 80 LYS A N 1
ATOM 619 C CA . LYS A 1 80 ? -3.548 8.160 10.349 1.00 83.12 80 LYS A CA 1
ATOM 620 C C . LYS A 1 80 ? -4.098 7.009 11.181 1.00 83.12 80 LYS A C 1
ATOM 622 O O . LYS A 1 80 ? -3.309 6.297 11.778 1.00 83.12 80 LYS A O 1
ATOM 627 N N . GLU A 1 81 ? -5.415 6.851 11.234 1.00 82.75 81 GLU A N 1
ATOM 628 C CA . GLU A 1 81 ? -6.083 5.788 11.993 1.00 82.75 81 GLU A CA 1
ATOM 629 C C . GLU A 1 81 ? -6.146 4.470 11.216 1.00 82.75 81 GLU A C 1
ATOM 631 O O . GLU A 1 81 ? -6.435 3.423 11.795 1.00 82.75 81 GLU A O 1
ATOM 636 N N . ASP A 1 82 ? -5.854 4.517 9.913 1.00 84.81 82 ASP A N 1
ATOM 637 C CA . ASP A 1 82 ? -5.962 3.366 9.038 1.00 84.81 82 ASP A CA 1
ATOM 638 C C . ASP A 1 82 ? -4.606 2.666 8.877 1.00 84.81 82 ASP A C 1
ATOM 640 O O . ASP A 1 82 ? -3.581 3.299 8.600 1.00 84.81 82 ASP A O 1
ATOM 644 N N . ARG A 1 83 ? -4.606 1.337 9.011 1.00 88.44 83 ARG A N 1
ATOM 645 C CA . ARG A 1 83 ? -3.435 0.469 8.858 1.00 88.44 83 ARG A CA 1
ATOM 646 C C . ARG A 1 83 ? -3.501 -0.324 7.562 1.00 88.44 83 ARG A C 1
ATOM 648 O O . ARG A 1 83 ? -4.486 -1.010 7.287 1.00 88.44 83 ARG A O 1
ATOM 655 N N . LEU A 1 84 ? -2.415 -0.278 6.796 1.00 89.25 84 LEU A N 1
ATOM 656 C CA . LEU A 1 84 ? -2.213 -1.089 5.600 1.00 89.25 84 LEU A CA 1
ATOM 657 C C . LEU A 1 84 ? -0.994 -1.998 5.773 1.00 89.25 84 LEU A C 1
ATOM 659 O O . LEU A 1 84 ? 0.149 -1.538 5.785 1.00 89.25 84 LEU A O 1
ATOM 663 N N . GLY A 1 85 ? -1.238 -3.302 5.851 1.00 90.88 85 GLY A N 1
ATOM 664 C CA . GLY A 1 85 ? -0.199 -4.313 5.700 1.00 90.88 85 GLY A CA 1
ATOM 665 C C . GLY A 1 85 ? 0.016 -4.620 4.221 1.00 90.88 85 GLY A C 1
ATOM 666 O O . GLY A 1 85 ? -0.953 -4.789 3.487 1.00 90.88 85 GLY A O 1
ATOM 667 N N . VAL A 1 86 ? 1.263 -4.714 3.770 1.00 90.56 86 VAL A N 1
ATOM 668 C CA . VAL A 1 86 ? 1.606 -5.172 2.416 1.00 90.56 86 VAL A CA 1
ATOM 669 C C . VAL A 1 86 ? 2.387 -6.471 2.525 1.00 90.56 86 VAL A C 1
ATOM 671 O O . VAL A 1 86 ? 3.521 -6.473 2.998 1.00 90.56 86 VAL A O 1
ATOM 674 N N . LEU A 1 87 ? 1.779 -7.574 2.104 1.00 89.94 87 LEU A N 1
ATOM 675 C CA . LEU A 1 87 ? 2.365 -8.905 2.166 1.00 89.94 87 LEU A CA 1
ATOM 676 C C . LEU A 1 87 ? 3.032 -9.251 0.837 1.00 89.94 87 LEU A C 1
ATOM 678 O O . LEU A 1 87 ? 2.388 -9.197 -0.208 1.00 89.94 87 LEU A O 1
ATOM 682 N N . TYR A 1 88 ? 4.312 -9.609 0.868 1.00 89.06 88 TYR A N 1
ATOM 683 C CA . TYR A 1 88 ? 5.111 -9.836 -0.332 1.00 89.06 88 TYR A CA 1
ATOM 684 C C . TYR A 1 88 ? 6.035 -11.042 -0.197 1.00 89.06 88 TYR A C 1
ATOM 686 O O . TYR A 1 88 ? 6.469 -11.376 0.898 1.00 89.06 88 TYR A O 1
ATOM 694 N N . LEU A 1 89 ? 6.351 -11.689 -1.323 1.00 86.75 89 LEU A N 1
ATOM 695 C CA . LEU A 1 89 ? 7.253 -12.845 -1.340 1.00 86.75 89 LEU A CA 1
ATOM 696 C C . LEU A 1 89 ? 8.707 -12.423 -1.581 1.00 86.75 89 LEU A C 1
ATOM 698 O O . LEU A 1 89 ? 9.625 -12.914 -0.936 1.00 86.75 89 LEU A O 1
ATOM 702 N N . SER A 1 90 ? 8.921 -11.496 -2.515 1.00 85.25 90 SER A N 1
ATOM 703 C CA . SER A 1 90 ? 10.245 -10.992 -2.875 1.00 85.25 90 SER A CA 1
ATOM 704 C C . SER A 1 90 ? 10.173 -9.509 -3.225 1.00 85.25 90 SER A C 1
ATOM 706 O O . SER A 1 90 ? 9.203 -9.048 -3.820 1.00 85.25 90 SER A O 1
ATOM 708 N N . ASP A 1 91 ? 11.201 -8.755 -2.834 1.00 87.06 91 ASP A N 1
ATOM 709 C CA . ASP A 1 91 ? 11.315 -7.314 -3.088 1.00 87.06 91 ASP A CA 1
ATOM 710 C C . ASP A 1 91 ? 12.757 -6.966 -3.479 1.00 87.06 91 ASP A C 1
ATOM 712 O O . ASP A 1 91 ? 13.482 -6.273 -2.755 1.00 87.06 91 ASP A O 1
ATOM 716 N N . VAL A 1 92 ? 13.177 -7.514 -4.625 1.00 86.50 92 VAL A N 1
ATOM 717 C CA . VAL A 1 92 ? 14.538 -7.398 -5.182 1.00 86.50 92 VAL A CA 1
ATOM 718 C C . VAL A 1 92 ? 14.945 -5.934 -5.369 1.00 86.50 92 VAL A C 1
ATOM 720 O O . VAL A 1 92 ? 16.051 -5.541 -5.012 1.00 86.50 92 VAL A O 1
ATOM 723 N N . TYR A 1 93 ? 14.031 -5.096 -5.865 1.00 86.62 93 TYR A N 1
ATOM 724 C CA . TYR A 1 93 ? 14.295 -3.675 -6.138 1.00 86.62 93 TYR A CA 1
ATOM 725 C C . TYR A 1 93 ? 13.900 -2.734 -4.987 1.00 86.62 93 TYR A C 1
ATOM 727 O O . TYR A 1 93 ? 14.053 -1.505 -5.083 1.00 86.62 93 TYR A O 1
ATOM 735 N N . GLY A 1 94 ? 13.390 -3.290 -3.885 1.00 87.69 94 GLY A N 1
ATOM 736 C CA . GLY A 1 94 ? 12.977 -2.532 -2.708 1.00 87.69 94 GLY A CA 1
ATOM 737 C C . GLY A 1 94 ? 11.716 -1.686 -2.913 1.00 87.69 94 GLY A C 1
ATOM 738 O O . GLY A 1 94 ? 11.497 -0.758 -2.139 1.00 87.69 94 GLY A O 1
ATOM 739 N N . GLY A 1 95 ? 10.938 -1.906 -3.976 1.00 88.75 95 GLY A N 1
ATOM 740 C CA . GLY A 1 95 ? 9.779 -1.080 -4.322 1.00 88.75 95 GLY A CA 1
ATOM 741 C C . GLY A 1 95 ? 8.696 -1.124 -3.247 1.00 88.75 95 GLY A C 1
ATOM 742 O O . GLY A 1 95 ? 8.140 -0.088 -2.886 1.00 88.75 95 GLY A O 1
ATOM 743 N N . ILE A 1 96 ? 8.471 -2.303 -2.666 1.00 89.19 96 ILE A N 1
ATOM 744 C CA . ILE A 1 96 ? 7.449 -2.520 -1.637 1.00 89.19 96 ILE A CA 1
ATOM 745 C C . ILE A 1 96 ? 7.877 -1.859 -0.327 1.00 89.19 96 ILE A C 1
ATOM 747 O O . ILE A 1 96 ? 7.118 -1.091 0.270 1.00 89.19 96 ILE A O 1
ATOM 751 N N . ARG A 1 97 ? 9.130 -2.069 0.094 1.00 91.69 97 ARG A N 1
ATOM 752 C CA . ARG A 1 97 ? 9.675 -1.395 1.282 1.00 91.69 97 ARG A CA 1
ATOM 753 C C . ARG A 1 97 ? 9.721 0.126 1.116 1.00 91.69 97 ARG A C 1
ATOM 755 O O . ARG A 1 97 ? 9.403 0.844 2.064 1.00 91.69 97 ARG A O 1
ATOM 762 N N . LYS A 1 98 ? 10.067 0.628 -0.075 1.00 93.12 98 LYS A N 1
ATOM 763 C CA . LYS A 1 98 ? 10.051 2.067 -0.395 1.00 93.12 98 LYS A CA 1
ATOM 764 C C . LYS A 1 98 ? 8.638 2.639 -0.346 1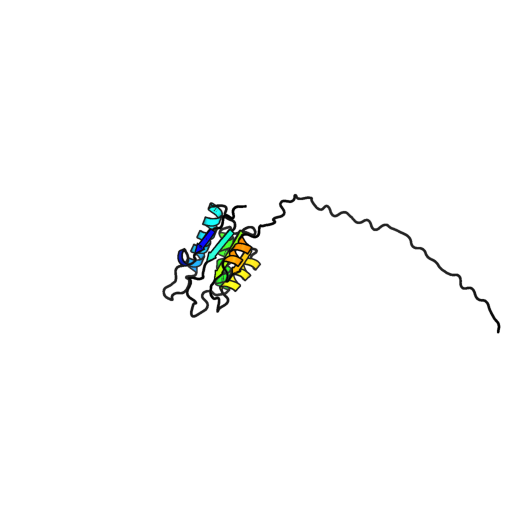.00 93.12 98 LYS A C 1
ATOM 766 O O . LYS A 1 98 ? 8.460 3.703 0.234 1.00 93.12 98 LYS A O 1
ATOM 771 N N . PHE A 1 99 ? 7.640 1.938 -0.884 1.00 91.19 99 PHE A N 1
ATOM 772 C CA . PHE A 1 99 ? 6.237 2.338 -0.770 1.00 91.19 99 PHE A CA 1
ATOM 773 C C . PHE A 1 99 ? 5.813 2.482 0.697 1.00 91.19 99 PHE A C 1
ATOM 775 O O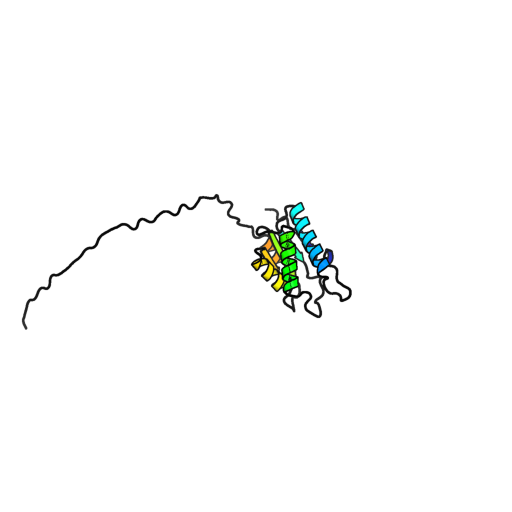 . PHE A 1 99 ? 5.325 3.539 1.091 1.00 91.19 99 PHE A O 1
ATOM 782 N N . ALA A 1 100 ? 6.074 1.466 1.527 1.00 92.56 100 ALA A N 1
ATOM 783 C CA . ALA A 1 100 ? 5.733 1.509 2.949 1.00 92.56 100 ALA A CA 1
ATOM 784 C C . ALA A 1 100 ? 6.478 2.634 3.691 1.00 92.56 100 ALA A C 1
ATOM 786 O O . ALA A 1 100 ? 5.918 3.318 4.545 1.00 92.56 100 ALA A O 1
ATOM 787 N N . PHE A 1 101 ? 7.746 2.865 3.347 1.00 93.50 101 PHE A N 1
ATOM 788 C CA . PHE A 1 101 ? 8.532 3.967 3.894 1.00 93.50 101 PHE A CA 1
ATOM 789 C C . PHE A 1 101 ? 7.955 5.343 3.526 1.00 93.50 101 PHE A C 1
ATOM 791 O O . PHE A 1 101 ? 7.729 6.162 4.414 1.00 93.50 101 PHE A O 1
ATOM 798 N N . LEU A 1 102 ? 7.654 5.578 2.246 1.00 92.19 102 LEU A N 1
ATOM 799 C CA . LEU A 1 102 ? 7.032 6.819 1.773 1.00 92.19 102 LEU A CA 1
ATOM 800 C C . LEU A 1 102 ? 5.636 7.021 2.381 1.00 92.19 102 LEU A C 1
ATOM 802 O O . LEU A 1 102 ? 5.286 8.141 2.745 1.00 92.19 102 LEU A O 1
ATOM 806 N N . GLY A 1 103 ? 4.871 5.940 2.556 1.00 89.75 103 GLY A N 1
ATOM 807 C CA . GLY A 1 103 ? 3.591 5.944 3.264 1.00 89.75 103 GLY A CA 1
ATOM 808 C C . GLY A 1 103 ? 3.724 6.483 4.686 1.00 89.75 103 GLY A C 1
ATOM 809 O O . GLY A 1 103 ? 3.022 7.424 5.056 1.00 89.75 103 GLY A O 1
ATOM 810 N N . ARG A 1 104 ? 4.685 5.952 5.449 1.00 91.50 104 ARG A N 1
ATOM 811 C CA . ARG A 1 104 ? 4.962 6.395 6.825 1.00 91.50 104 ARG A CA 1
ATOM 812 C C . ARG A 1 104 ? 5.427 7.845 6.902 1.00 91.50 104 ARG A C 1
ATOM 814 O O . ARG A 1 104 ? 4.936 8.584 7.749 1.00 91.50 104 ARG A O 1
ATOM 821 N N . LEU A 1 105 ? 6.299 8.286 5.991 1.00 89.19 105 LEU A N 1
ATOM 822 C CA . LEU A 1 105 ? 6.674 9.705 5.889 1.00 89.19 105 LEU A CA 1
ATOM 823 C C . LEU A 1 105 ? 5.462 10.600 5.588 1.00 89.19 105 LEU A C 1
ATOM 825 O O . LEU A 1 105 ? 5.371 11.719 6.085 1.00 89.19 105 LEU A O 1
ATOM 829 N N . GLY A 1 106 ? 4.508 10.090 4.809 1.00 83.88 106 GLY A N 1
ATOM 830 C CA . GLY A 1 106 ? 3.231 10.736 4.525 1.00 83.88 106 GLY A CA 1
ATOM 831 C C . GLY A 1 106 ? 2.210 10.679 5.667 1.00 83.88 106 GLY A C 1
ATOM 832 O O . GLY A 1 106 ? 1.091 11.152 5.474 1.00 83.88 106 GLY A O 1
ATOM 833 N N . GLY A 1 107 ? 2.561 10.119 6.828 1.00 85.62 107 GLY A N 1
ATOM 834 C CA . GLY A 1 107 ? 1.681 9.998 7.990 1.00 85.62 107 GLY A CA 1
ATOM 835 C C . GLY A 1 107 ? 0.680 8.842 7.923 1.00 85.62 107 GLY A C 1
ATOM 836 O O . GLY A 1 107 ? -0.230 8.805 8.742 1.00 85.62 107 GLY A O 1
ATOM 837 N N . LEU A 1 108 ? 0.817 7.916 6.973 1.00 88.12 108 LEU A N 1
ATOM 838 C CA . LEU A 1 108 ? 0.012 6.694 6.930 1.00 88.12 108 LEU A CA 1
ATOM 839 C C . LEU A 1 108 ? 0.641 5.595 7.794 1.00 88.12 108 LEU A C 1
ATOM 841 O O . LEU A 1 108 ? 1.867 5.489 7.872 1.00 88.12 108 LEU A O 1
ATOM 845 N N . GLN A 1 109 ? -0.177 4.707 8.360 1.00 90.62 109 GLN A N 1
ATOM 846 C CA . GLN A 1 109 ? 0.329 3.486 8.987 1.00 90.62 109 GLN A CA 1
ATOM 847 C C . GLN A 1 109 ? 0.447 2.381 7.928 1.00 90.62 109 GLN A C 1
ATOM 849 O O . GLN A 1 109 ? -0.477 1.603 7.712 1.00 90.62 109 GLN A O 1
ATOM 854 N N . VAL A 1 110 ? 1.584 2.326 7.228 1.00 91.19 110 VAL A N 1
ATOM 855 C CA . VAL A 1 110 ? 1.863 1.293 6.213 1.00 91.19 110 VAL A CA 1
ATOM 856 C C . VAL A 1 110 ? 3.087 0.482 6.607 1.00 91.19 110 VAL A C 1
ATOM 858 O O . VAL A 1 110 ? 4.143 1.050 6.898 1.00 91.19 110 VAL A O 1
ATOM 861 N N . GLN A 1 111 ? 2.975 -0.843 6.555 1.00 93.00 111 GLN A N 1
ATOM 862 C CA . GLN A 1 111 ? 4.085 -1.741 6.856 1.00 93.00 111 GLN A CA 1
ATOM 863 C C . GLN A 1 111 ? 4.129 -2.926 5.891 1.00 93.00 111 GLN A C 1
ATOM 865 O O . GLN A 1 111 ? 3.100 -3.424 5.445 1.00 93.00 111 GLN A O 1
ATOM 870 N N . ALA A 1 112 ? 5.342 -3.349 5.538 1.00 93.56 112 ALA A N 1
ATOM 871 C CA . ALA A 1 112 ? 5.579 -4.457 4.622 1.00 93.56 112 ALA A CA 1
ATOM 872 C C . ALA A 1 112 ? 5.992 -5.716 5.397 1.00 93.56 112 ALA A C 1
ATOM 874 O O . ALA A 1 112 ? 6.827 -5.635 6.301 1.00 93.56 112 ALA A O 1
ATOM 875 N N . PHE A 1 113 ? 5.454 -6.868 5.007 1.00 93.38 113 PHE A N 1
ATOM 876 C CA . PHE A 1 113 ? 5.641 -8.157 5.671 1.00 93.38 113 PHE A CA 1
ATOM 877 C C . PHE A 1 113 ? 5.922 -9.260 4.652 1.00 93.38 113 PHE A C 1
ATOM 879 O O . PHE A 1 113 ? 5.395 -9.224 3.544 1.00 93.38 113 PHE A O 1
ATOM 886 N N . THR A 1 114 ? 6.727 -10.248 5.038 1.00 91.50 114 THR A N 1
ATOM 887 C CA . THR A 1 114 ? 6.889 -11.505 4.285 1.00 91.50 114 THR A CA 1
ATOM 888 C C . THR A 1 114 ? 5.984 -12.607 4.825 1.00 91.50 114 THR A C 1
ATOM 890 O O . THR A 1 114 ? 5.451 -13.398 4.053 1.00 91.50 114 THR A O 1
ATOM 893 N N . GLU A 1 115 ? 5.747 -12.595 6.140 1.00 90.94 115 GLU A N 1
ATOM 894 C CA . GLU A 1 115 ? 4.913 -13.571 6.841 1.00 90.94 115 GLU A CA 1
ATOM 895 C C . GLU A 1 115 ? 3.498 -13.041 7.052 1.00 90.94 115 GLU A C 1
ATOM 897 O O . GLU A 1 115 ? 3.299 -11.905 7.502 1.00 90.94 115 GLU A O 1
ATOM 902 N N . PHE A 1 116 ? 2.512 -13.884 6.757 1.00 85.81 116 PHE A N 1
ATOM 903 C CA . PHE A 1 116 ? 1.100 -13.539 6.883 1.00 85.81 116 PHE A CA 1
ATOM 904 C C . PHE A 1 116 ? 0.704 -13.334 8.349 1.00 85.81 116 PHE A C 1
ATOM 906 O O . PHE A 1 116 ? 0.031 -12.362 8.683 1.00 85.81 116 PHE A O 1
ATOM 913 N N . GLU A 1 117 ? 1.186 -14.201 9.232 1.00 88.19 117 GLU A N 1
ATOM 914 C CA . GLU A 1 117 ? 0.903 -14.210 10.664 1.00 88.19 117 GLU A CA 1
ATOM 915 C C . GLU A 1 117 ? 1.375 -12.913 11.319 1.00 88.19 117 GLU A C 1
ATOM 917 O O . GLU A 1 117 ? 0.627 -12.290 12.065 1.00 88.19 117 GLU A O 1
ATOM 922 N N . ARG A 1 118 ? 2.578 -12.446 10.964 1.00 90.69 118 ARG A N 1
ATOM 923 C CA . ARG A 1 118 ? 3.121 -11.177 11.470 1.00 90.69 118 ARG A CA 1
ATOM 924 C C . ARG A 1 118 ? 2.336 -9.970 10.971 1.00 90.69 118 ARG A C 1
ATOM 926 O O . ARG A 1 118 ? 2.180 -8.993 11.699 1.00 90.69 118 ARG A O 1
ATOM 933 N N . ALA A 1 119 ? 1.858 -10.022 9.728 1.00 89.69 119 ALA A N 1
ATOM 934 C CA . ALA A 1 119 ? 1.008 -8.970 9.190 1.00 89.69 119 ALA A CA 1
ATOM 935 C C . ALA A 1 119 ? -0.333 -8.922 9.933 1.00 89.69 119 ALA A C 1
ATOM 937 O O . ALA A 1 119 ? -0.796 -7.838 10.283 1.00 89.69 119 ALA A O 1
ATOM 938 N N . LEU A 1 120 ? -0.933 -10.085 10.206 1.00 85.62 120 LEU A N 1
ATOM 939 C CA . LEU A 1 120 ? -2.158 -10.187 10.994 1.00 85.62 120 LEU A CA 1
ATOM 940 C C . LEU A 1 120 ? -1.963 -9.710 12.427 1.00 85.62 120 LEU A C 1
ATOM 942 O O . LEU A 1 120 ? -2.797 -8.953 12.908 1.00 85.62 120 LEU A O 1
ATOM 946 N N . GLU A 1 121 ? -0.877 -10.110 13.085 1.00 89.00 121 GLU A N 1
ATOM 947 C CA . GLU A 1 121 ? -0.540 -9.673 14.439 1.00 89.00 121 GLU A CA 1
ATOM 948 C C . GLU A 1 121 ? -0.493 -8.142 14.503 1.00 89.00 121 GLU A C 1
ATOM 950 O O . GLU A 1 121 ? -1.286 -7.539 15.221 1.00 89.00 121 GLU A O 1
ATOM 955 N N . TRP A 1 122 ? 0.293 -7.502 13.635 1.00 90.25 122 TRP A N 1
ATOM 956 C CA . TRP A 1 122 ? 0.401 -6.041 13.574 1.00 90.25 122 TRP A CA 1
ATOM 957 C C . TRP A 1 122 ? -0.906 -5.326 13.188 1.00 90.25 122 TRP A C 1
ATOM 959 O O . TRP A 1 122 ? -1.217 -4.236 13.677 1.00 90.25 122 TRP A O 1
ATOM 969 N N . LEU A 1 123 ? -1.706 -5.926 12.301 1.00 86.38 123 LEU A N 1
ATOM 970 C CA . LEU A 1 123 ? -3.033 -5.405 11.970 1.00 86.38 123 LEU A CA 1
ATOM 971 C C . LEU A 1 123 ? -4.016 -5.596 13.125 1.00 86.38 123 LEU A C 1
ATOM 973 O O . LEU A 1 123 ? -4.967 -4.830 13.236 1.00 86.38 123 LEU A O 1
ATOM 977 N N . SER A 1 124 ? -3.820 -6.607 13.969 1.00 83.06 124 SER A N 1
ATOM 978 C CA . SER A 1 124 ? -4.669 -6.913 15.117 1.00 83.06 124 SER A CA 1
ATOM 979 C C . SER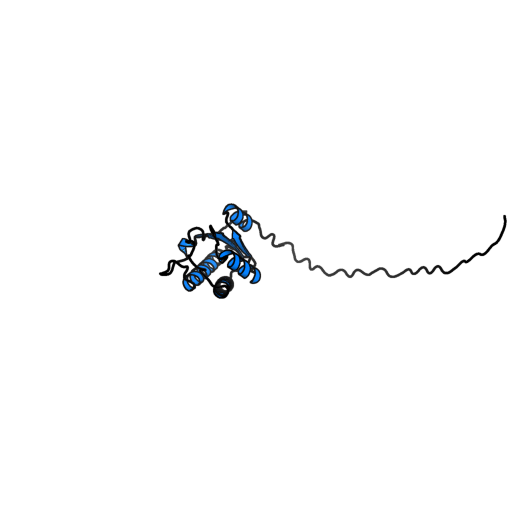 A 1 124 ? -4.322 -6.077 16.344 1.00 83.06 124 SER A C 1
ATOM 981 O O . SER A 1 124 ? -5.252 -5.704 17.067 1.00 83.06 124 SER A O 1
ATOM 983 N N . GLU A 1 125 ? -3.040 -5.719 16.513 1.00 82.25 125 GLU A N 1
ATOM 984 C CA . GLU A 1 125 ? -2.550 -4.790 17.528 1.00 82.25 125 GLU A CA 1
ATOM 985 C C . GLU A 1 125 ? -3.469 -3.573 17.524 1.00 82.25 125 GLU A C 1
ATOM 987 O O . GLU A 1 125 ? -3.596 -2.853 16.530 1.00 82.25 125 GLU A O 1
ATOM 992 N N . GLY A 1 126 ? -4.220 -3.405 18.609 1.00 60.31 126 GLY A N 1
ATOM 993 C CA . GLY A 1 126 ? -5.148 -2.301 18.728 1.00 60.31 126 GLY A CA 1
ATOM 994 C C . GLY A 1 126 ? -4.412 -0.991 18.486 1.00 60.31 126 GLY A C 1
ATOM 995 O O . GLY A 1 126 ? -3.257 -0.820 18.873 1.00 60.31 126 GLY A O 1
ATOM 996 N N . ASN A 1 127 ? -5.105 -0.018 17.903 1.00 49.31 127 ASN A N 1
ATOM 997 C CA . ASN A 1 127 ? -4.901 1.314 18.434 1.00 49.31 127 ASN A CA 1
ATOM 998 C C . ASN A 1 127 ? -5.317 1.203 19.907 1.00 49.31 127 ASN A C 1
ATOM 1000 O O . ASN A 1 127 ? -6.503 1.268 20.223 1.00 49.31 127 ASN A O 1
ATOM 1004 N N . GLU A 1 128 ? -4.353 1.087 20.813 1.00 40.66 128 GLU A N 1
ATOM 1005 C CA . GLU A 1 128 ? -4.425 1.892 22.026 1.00 40.66 128 GLU A CA 1
ATOM 1006 C C . GLU A 1 128 ? -4.377 3.358 21.569 1.00 40.66 128 GLU A C 1
ATOM 1008 O O . GLU A 1 128 ? -3.398 4.075 21.736 1.00 40.66 128 GLU A O 1
ATOM 1013 N N . SER A 1 129 ? -5.433 3.803 20.882 1.00 38.00 129 SER A N 1
ATOM 1014 C CA . SER A 1 129 ? -5.748 5.211 20.876 1.00 38.00 129 SER A CA 1
ATOM 1015 C C . SER A 1 129 ? -6.106 5.479 22.329 1.00 38.00 129 SER A C 1
ATOM 1017 O O . SER A 1 129 ? -6.988 4.783 22.844 1.00 38.00 129 SER A O 1
ATOM 1019 N N . PRO A 1 130 ? -5.454 6.428 23.014 1.00 36.94 130 PRO A N 1
ATOM 1020 C CA . PRO A 1 130 ? -5.928 6.876 24.305 1.00 36.94 130 PRO A CA 1
ATOM 1021 C C . PRO A 1 130 ? -7.306 7.505 24.078 1.00 36.94 130 PRO A C 1
ATOM 1023 O O . PRO A 1 130 ? -7.449 8.694 23.815 1.00 36.94 130 PRO A O 1
ATOM 1026 N N . ALA A 1 131 ? -8.345 6.683 24.169 1.00 40.62 131 ALA A N 1
ATOM 1027 C CA . ALA A 1 131 ? -9.640 7.093 24.666 1.00 40.62 131 ALA A CA 1
ATOM 1028 C C . ALA A 1 131 ? -9.575 7.069 26.201 1.00 40.62 131 ALA A C 1
ATOM 1030 O O . ALA A 1 131 ? -10.419 6.483 26.864 1.00 40.62 131 ALA A O 1
ATOM 1031 N N . GLU A 1 132 ? -8.556 7.708 26.768 1.00 39.75 132 GLU A N 1
ATOM 1032 C CA . GLU A 1 132 ? -8.631 8.246 28.115 1.00 39.75 132 GLU A CA 1
ATOM 1033 C C . GLU A 1 132 ? -8.691 9.755 27.950 1.00 39.75 132 GLU A C 1
ATOM 1035 O O . GLU A 1 132 ? -7.958 10.340 27.152 1.00 39.75 132 GLU A O 1
ATOM 1040 N N . GLY A 1 133 ? -9.680 10.353 28.608 1.00 35.84 133 GLY A N 1
ATOM 1041 C CA . GLY A 1 133 ? -10.125 11.712 28.367 1.00 35.84 133 GLY A CA 1
ATOM 1042 C C . GLY A 1 133 ? -8.988 12.720 28.238 1.00 35.84 133 GLY A C 1
ATOM 1043 O O . GLY A 1 133 ? -7.938 12.610 28.868 1.00 35.84 133 GLY A O 1
ATOM 1044 N N . ARG A 1 134 ? -9.256 13.784 27.476 1.00 36.53 134 ARG A N 1
ATOM 1045 C CA . ARG A 1 134 ? -8.597 15.074 27.687 1.00 36.53 134 ARG A CA 1
ATOM 1046 C C . ARG A 1 134 ? -8.785 15.490 29.152 1.00 36.53 134 ARG A C 1
ATOM 1048 O O . ARG A 1 134 ? -9.644 16.303 29.469 1.00 36.53 134 ARG A O 1
ATOM 1055 N N . LEU A 1 135 ? -7.944 14.984 30.042 1.00 43.31 135 LEU A N 1
ATOM 1056 C CA . LEU A 1 135 ? -7.406 15.799 31.102 1.00 43.31 135 LEU A CA 1
ATOM 1057 C C . LEU A 1 135 ? -6.422 16.709 30.387 1.00 43.31 135 LEU A C 1
ATOM 1059 O O . LEU A 1 135 ? -5.334 16.310 29.978 1.00 43.31 135 LEU A O 1
ATOM 1063 N N . THR A 1 136 ? -6.865 17.937 30.144 1.00 41.66 136 THR A N 1
ATOM 1064 C CA . THR A 1 136 ? -5.963 19.046 29.879 1.00 41.66 136 THR A CA 1
ATOM 1065 C C . THR A 1 136 ? -4.898 19.011 30.966 1.00 41.66 136 THR A C 1
ATOM 1067 O O . THR A 1 136 ? -5.185 19.335 32.119 1.00 41.66 136 THR A O 1
ATOM 1070 N N . ALA A 1 137 ? -3.687 18.577 30.621 1.00 43.12 137 ALA A N 1
ATOM 1071 C CA . ALA A 1 137 ? -2.530 18.776 31.467 1.00 43.12 137 ALA A CA 1
ATOM 1072 C C . ALA A 1 137 ? -2.302 20.288 31.525 1.00 43.12 137 ALA A C 1
ATOM 1074 O O . ALA A 1 137 ? -1.619 20.870 30.685 1.00 43.12 137 ALA A O 1
ATOM 1075 N N . VAL A 1 138 ? -2.960 20.942 32.481 1.00 53.12 138 VAL A N 1
ATOM 1076 C CA . VAL A 1 138 ? -2.593 22.287 32.894 1.00 53.12 138 VAL A CA 1
ATOM 1077 C C . VAL A 1 138 ? -1.167 22.147 33.420 1.00 53.12 138 VAL A C 1
ATOM 1079 O O . VAL A 1 138 ? -0.954 21.368 34.354 1.00 53.12 138 VAL A O 1
ATOM 1082 N N . PRO A 1 139 ? -0.170 22.821 32.826 1.00 46.41 139 PRO A N 1
ATOM 1083 C CA . PRO A 1 139 ? 1.177 22.784 33.363 1.00 46.41 139 PRO A CA 1
ATOM 1084 C C . PRO A 1 139 ? 1.119 23.347 34.782 1.00 46.41 139 PRO A C 1
ATOM 1086 O O . PRO A 1 139 ? 0.818 24.522 34.977 1.00 46.41 139 PRO A O 1
ATOM 1089 N N . ILE A 1 140 ? 1.358 22.495 35.780 1.00 47.78 140 ILE A N 1
ATOM 1090 C CA . ILE A 1 140 ? 1.465 22.921 37.172 1.00 47.78 140 ILE A CA 1
ATOM 1091 C C . ILE A 1 140 ? 2.752 23.750 37.260 1.00 47.78 140 ILE A C 1
ATOM 1093 O O . ILE A 1 140 ? 3.836 23.202 37.036 1.00 47.78 140 ILE A O 1
ATOM 1097 N N . PRO A 1 141 ? 2.690 25.060 37.558 1.00 52.94 141 PRO A N 1
ATOM 1098 C CA . PRO A 1 141 ? 3.896 25.843 37.747 1.00 52.94 141 PRO A CA 1
ATOM 1099 C C . PRO A 1 141 ? 4.595 25.347 39.013 1.00 52.94 141 PRO A C 1
ATOM 1101 O O . PRO A 1 141 ? 4.128 25.568 40.132 1.00 52.94 141 PRO A O 1
ATOM 1104 N N . ILE A 1 142 ? 5.735 24.679 38.841 1.00 47.28 142 ILE A N 1
ATOM 1105 C CA . ILE A 1 142 ? 6.631 24.343 39.945 1.00 47.28 142 ILE A CA 1
ATOM 1106 C C . ILE A 1 142 ? 7.209 25.665 40.462 1.00 47.28 142 ILE A C 1
ATOM 1108 O O . ILE A 1 142 ? 8.201 26.181 39.944 1.00 47.28 142 ILE A O 1
ATOM 1112 N N . LYS A 1 143 ? 6.580 26.242 41.492 1.00 48.03 143 LYS A N 1
ATOM 1113 C CA . LYS A 1 143 ? 7.195 27.301 42.295 1.00 48.03 143 LYS A CA 1
ATOM 1114 C C . LYS A 1 143 ? 8.414 26.688 42.978 1.00 48.03 143 LYS A C 1
ATOM 1116 O O . LYS A 1 143 ? 8.269 25.940 43.941 1.00 48.03 143 LYS A O 1
ATOM 1121 N N . ARG A 1 144 ? 9.619 26.993 42.482 1.00 49.00 144 ARG A N 1
ATOM 1122 C CA . ARG A 1 144 ? 10.853 26.744 43.239 1.00 49.00 144 ARG A CA 1
ATOM 1123 C C . ARG A 1 144 ? 10.706 27.458 44.587 1.00 49.00 144 ARG A C 1
ATOM 1125 O O . ARG A 1 144 ? 10.507 28.675 44.575 1.00 49.00 144 ARG A O 1
ATOM 1132 N N . PRO A 1 145 ? 10.771 26.759 45.730 1.00 47.41 145 PRO A N 1
ATOM 1133 C CA . PRO A 1 145 ? 10.765 27.438 47.010 1.00 47.41 145 PRO A CA 1
ATOM 1134 C C . PRO A 1 145 ? 12.007 28.326 47.096 1.00 47.41 145 PRO A C 1
ATOM 1136 O O . PRO A 1 145 ? 13.148 27.878 46.968 1.00 47.41 145 PRO A O 1
ATOM 1139 N N . ALA A 1 146 ? 11.747 29.619 47.257 1.00 46.69 146 ALA A N 1
ATOM 1140 C CA . ALA A 1 146 ? 12.747 30.624 47.522 1.00 46.69 146 ALA A CA 1
ATOM 1141 C C . ALA A 1 146 ? 13.359 30.396 48.909 1.00 46.69 146 ALA A C 1
ATOM 1143 O O . ALA A 1 146 ? 12.650 30.302 49.907 1.00 46.69 146 ALA A O 1
ATOM 1144 N N . GLY A 1 147 ? 14.689 30.410 48.956 1.00 39.50 147 GLY A N 1
ATOM 1145 C CA . GLY A 1 147 ? 15.429 30.863 50.126 1.00 39.50 147 GLY A CA 1
ATOM 1146 C C . GLY A 1 147 ? 15.866 29.784 51.114 1.00 39.50 147 GLY A C 1
ATOM 1147 O O . GLY A 1 147 ? 15.104 29.332 51.959 1.00 39.50 147 GLY A O 1
ATOM 1148 N N . ARG A 1 148 ? 17.181 29.571 51.175 1.00 41.78 148 ARG A N 1
ATOM 1149 C CA . ARG A 1 148 ? 17.970 30.222 52.233 1.00 41.78 148 ARG A CA 1
ATOM 1150 C C . ARG A 1 148 ? 19.456 30.152 51.907 1.00 41.78 148 ARG A C 1
ATOM 1152 O O . ARG A 1 148 ? 20.109 29.135 52.112 1.00 41.78 148 ARG A O 1
ATOM 1159 N N . SER A 1 149 ? 19.996 31.292 51.482 1.00 44.09 149 SER A N 1
ATOM 1160 C CA . SER A 1 149 ? 21.392 31.624 51.734 1.00 44.09 149 SER A CA 1
ATOM 1161 C C . SER A 1 149 ? 21.648 31.500 53.234 1.00 44.09 149 SER A C 1
ATOM 1163 O O . SER A 1 149 ? 21.061 32.228 54.036 1.00 44.09 149 SER A O 1
ATOM 1165 N N . ARG A 1 150 ? 22.533 30.586 53.623 1.00 43.50 150 ARG A N 1
ATOM 1166 C CA . ARG A 1 150 ? 23.298 30.729 54.858 1.00 43.50 150 ARG A CA 1
ATOM 1167 C C . ARG A 1 150 ? 24.752 30.926 54.482 1.00 43.50 150 ARG A C 1
ATOM 1169 O O . ARG A 1 150 ? 25.533 29.990 54.372 1.00 43.50 150 ARG A O 1
ATOM 1176 N N . THR A 1 151 ? 25.076 32.197 54.309 1.00 37.44 151 THR A N 1
ATOM 1177 C CA . THR A 1 151 ? 26.389 32.766 54.569 1.00 37.44 151 THR A CA 1
ATOM 1178 C C . THR A 1 151 ? 26.915 32.204 55.893 1.00 37.44 151 THR A C 1
ATOM 1180 O O . THR A 1 151 ? 26.308 32.408 56.944 1.00 37.44 151 THR A O 1
ATOM 1183 N N . ARG A 1 152 ? 28.045 31.500 55.862 1.00 35.44 152 ARG A N 1
ATOM 1184 C CA . ARG A 1 152 ? 28.937 31.387 57.018 1.00 35.44 152 ARG A CA 1
ATOM 1185 C C . ARG A 1 152 ? 30.297 31.898 56.577 1.00 35.44 152 ARG A C 1
ATOM 1187 O O . ARG A 1 152 ? 31.083 31.172 55.981 1.00 35.44 152 ARG A O 1
ATOM 1194 N N . ALA A 1 153 ? 30.526 33.179 56.841 1.00 35.47 153 ALA A N 1
ATOM 1195 C CA . ALA A 1 153 ? 31.859 33.741 56.893 1.00 35.47 153 ALA A CA 1
ATOM 1196 C C . ALA A 1 153 ? 32.440 33.515 58.299 1.00 35.47 153 ALA A C 1
ATOM 1198 O O . ALA A 1 153 ? 31.741 33.705 59.292 1.00 35.47 153 ALA A O 1
ATOM 1199 N N . LEU A 1 154 ? 33.715 33.119 58.300 1.00 35.16 154 LEU A N 1
ATOM 1200 C CA . LEU A 1 154 ? 34.760 33.276 59.316 1.00 35.16 154 LEU A CA 1
ATOM 1201 C C . LEU A 1 154 ? 34.508 32.830 60.766 1.00 35.16 154 LEU A C 1
ATOM 1203 O O . LEU A 1 154 ? 33.784 33.480 61.506 1.00 35.16 154 LEU A O 1
ATOM 1207 N N . VAL A 1 155 ? 35.344 31.888 61.227 1.00 42.69 155 VAL A N 1
ATOM 1208 C CA . VAL A 1 155 ? 36.300 32.169 62.318 1.00 42.69 155 VAL A CA 1
ATOM 1209 C C . VAL A 1 155 ? 37.633 31.479 61.994 1.00 42.69 155 VAL A C 1
ATOM 1211 O O . VAL A 1 155 ? 37.763 30.264 62.110 1.00 42.69 155 VAL A O 1
ATOM 1214 N N . LEU A 1 156 ? 38.628 32.275 61.596 1.00 39.72 156 LEU A N 1
ATOM 1215 C CA . LEU A 1 156 ? 40.049 31.949 61.733 1.00 39.72 156 LEU A CA 1
ATOM 1216 C C . LEU A 1 156 ? 40.389 32.007 63.228 1.00 39.72 156 LEU A C 1
ATOM 1218 O O . LEU A 1 156 ? 40.177 33.039 63.864 1.00 39.72 156 LEU A O 1
ATOM 1222 N N . ARG A 1 157 ? 40.925 30.922 63.794 1.00 39.72 157 ARG A N 1
ATOM 1223 C CA . ARG A 1 157 ? 41.539 30.943 65.127 1.00 39.72 157 ARG A CA 1
ATOM 1224 C C . ARG A 1 157 ? 42.977 30.454 65.019 1.00 39.72 157 ARG A C 1
ATOM 1226 O O . ARG A 1 157 ? 43.225 29.274 64.802 1.00 39.72 157 ARG A O 1
ATOM 1233 N N . ALA A 1 158 ? 43.902 31.393 65.171 1.00 42.56 158 ALA A N 1
ATOM 1234 C CA . ALA A 1 158 ? 45.311 31.134 65.412 1.00 42.56 158 ALA A CA 1
ATOM 1235 C C . ALA A 1 158 ? 45.554 30.871 66.911 1.00 42.56 158 ALA A C 1
ATOM 1237 O O . ALA A 1 158 ? 45.063 31.615 67.760 1.00 42.56 158 ALA A O 1
ATOM 1238 N N . LYS A 1 159 ? 46.305 29.806 67.202 1.00 43.09 159 LYS A N 1
ATOM 1239 C CA . LYS A 1 159 ? 47.158 29.510 68.376 1.00 43.09 159 LYS A CA 1
ATOM 1240 C C . LYS A 1 159 ? 47.780 28.141 68.039 1.00 43.09 159 LYS A C 1
ATOM 1242 O O . LYS A 1 159 ? 47.035 27.232 67.714 1.00 43.09 159 LYS A O 1
ATOM 1247 N N . GLY A 1 160 ? 49.085 27.911 67.969 1.00 37.25 160 GLY A N 1
ATOM 1248 C CA . GLY A 1 160 ? 50.177 28.496 68.730 1.00 37.25 160 GLY A CA 1
ATOM 1249 C C . GLY A 1 160 ? 50.767 27.430 69.663 1.00 37.25 160 GLY A C 1
ATOM 1250 O O . GLY A 1 160 ? 50.315 27.322 70.794 1.00 37.25 160 GLY A O 1
ATOM 1251 N N . ASN A 1 161 ? 51.796 26.740 69.158 1.00 39.19 161 ASN A N 1
ATOM 1252 C CA . ASN A 1 161 ? 52.979 26.197 69.845 1.00 39.19 161 ASN A CA 1
ATOM 1253 C C . ASN A 1 161 ? 52.999 24.826 70.575 1.00 39.19 161 ASN A C 1
ATOM 1255 O O . ASN A 1 161 ? 52.062 24.430 71.260 1.00 39.19 161 ASN A O 1
ATOM 1259 N N . SER A 1 162 ? 54.209 24.242 70.486 1.00 41.34 162 SER A N 1
ATOM 1260 C CA . SER A 1 162 ? 54.896 23.269 71.360 1.00 41.34 162 SER A CA 1
ATOM 1261 C C . SER A 1 162 ? 54.708 21.762 71.121 1.00 41.34 162 SER A C 1
ATOM 1263 O O . SER A 1 162 ? 53.817 21.140 71.694 1.00 41.34 162 SER A O 1
ATOM 1265 N N . ARG A 1 163 ? 55.683 21.135 70.448 1.00 42.06 163 ARG A N 1
ATOM 1266 C CA . ARG A 1 163 ? 56.854 20.510 71.100 1.00 42.06 163 ARG A CA 1
ATOM 1267 C C . ARG A 1 163 ? 57.988 20.278 70.109 1.00 42.06 163 ARG A C 1
ATOM 1269 O O . ARG A 1 163 ? 57.673 20.024 68.929 1.00 42.06 163 ARG A O 1
#

Radius of gyration: 29.31 Å; Cα contacts (8 Å, |Δi|>4): 198; chains: 1; bounding box: 74×48×93 Å

Sequence (163 aa):
MPLELQVIRASEFVRLNADALLDFEQSKTALRQLAYACRKRGLTRALLDVRSVPVPSKPQFTITQLAALVATFREAGFGKEDRLGVLYLSDVYGGIRKFAFLGRLGGLQVQAFTEFERALEWLSEGNESPAEGRLTAVPIPIKRPAGRSRTRALVLRAKGNSR

Nearest PDB structures (foldseek):
  2dua-assembly1_A  TM=5.261E-01  e=8.891E-03  Variovorax sp. Pal2
  1s2v-assembly1_A  TM=4.772E-01  e=2.402E-02  Mytilus edulis
  3m0k-assembly1_A  TM=4.637E-01  e=6.908E-02  Cryphonectria parasitica
  2z1s-assembly1_A  TM=5.367E-01  e=1.456E-01  Paenibacillus polymyxa
  6yn7-assembly1_B  TM=5.107E-01  e=1.549E-01  Alicyclobacillus herbarius

Solvent-accessible surface area (backbone atoms only — not comparable to full-atom values): 9956 Å² total; per-residue (Å²): 130,88,80,72,67,48,79,43,54,33,77,82,50,48,56,60,41,100,84,67,38,66,32,67,69,47,43,43,50,35,43,34,53,50,33,42,52,28,58,78,69,71,38,48,32,39,36,40,36,42,56,82,55,76,85,64,100,56,76,74,62,54,71,67,53,39,48,50,46,44,49,43,32,43,75,45,63,49,40,67,83,26,39,38,33,37,36,35,77,80,60,93,76,38,57,60,57,48,37,22,51,50,22,40,77,70,52,32,42,36,44,66,30,72,49,70,67,61,38,49,49,64,65,60,54,67,81,82,61,78,89,59,75,90,69,77,78,69,81,76,79,80,76,75,83,80,82,78,89,76,87,80,80,84,85,88,80,90,81,87,87,88,134